Protein AF-A0AB73KWV5-F1 (afdb_monomer_lite)

Secondary structure (DSSP, 8-state):
--TT--SS-SEEEEHHHH-GGGS-TT---EEEE--SPPPTTHHHHHHHHHHHHHTS--TT---------TTSS---PSSP-TT--SEEETTEE--SGGGS-SSHHHHHHHHHHHHHHHHHHTT---SS---------

Sequence (137 aa):
LDADRSGPVSHTAVLSEVDPTRAPRGRALISSTVLAAPPPDADRVVRAHLARLYGAPTDDWELLAVHHDREAVLAMPAPHDLRRPVRLVSGLYVCGDHRDTSTVQGALYSGRRAAHAILHDLGIRPGYATEQLRDAA

Foldseek 3Di:
DPPVPPAQWPDKDFVCVVPVVVDDPPDTDMDTDGLDDQDVVNVVRVQVVVCVVVVHHSPPPDDPDDDDDNPLWDDQDPPGDQAADQDDDVPHGDAACSRHHRDPVRRVVSVVVRVVVVCVVVVHDDPDDPPPPDPDD

pLDDT: mean 88.39, std 12.44, range [40.78, 97.94]

Structure (mmCIF, N/CA/C/O backbone):
data_AF-A0AB73KWV5-F1
#
_entry.id   AF-A0AB73KWV5-F1
#
loop_
_atom_site.group_PDB
_atom_site.id
_atom_site.type_symbol
_atom_site.label_atom_id
_atom_site.label_alt_id
_atom_site.label_comp_id
_atom_site.label_asym_id
_atom_site.label_entity_id
_atom_site.label_seq_id
_ato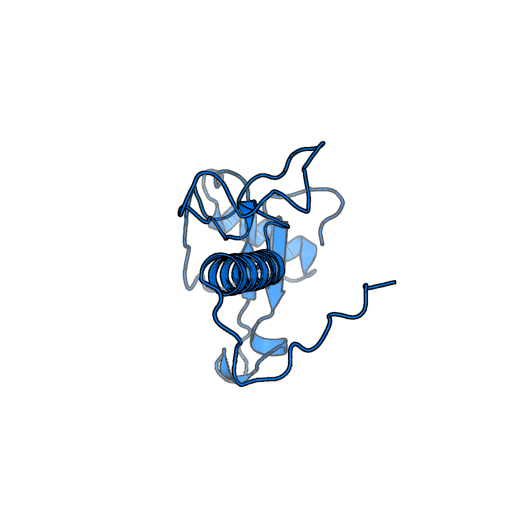m_site.pdbx_PDB_ins_code
_atom_site.Cartn_x
_atom_site.Cartn_y
_atom_site.Cartn_z
_atom_site.occupancy
_atom_site.B_iso_or_equiv
_atom_site.auth_seq_id
_atom_site.auth_comp_id
_atom_site.auth_asym_id
_atom_site.auth_atom_id
_atom_site.pdbx_PDB_model_num
ATOM 1 N N . LEU A 1 1 ? 12.705 -4.405 -2.681 1.00 55.62 1 LEU A N 1
ATOM 2 C CA . LEU A 1 1 ? 12.697 -3.207 -1.809 1.00 55.62 1 LEU A CA 1
ATOM 3 C C . LEU A 1 1 ? 13.999 -2.469 -2.059 1.00 55.62 1 LEU A C 1
ATOM 5 O O . LEU A 1 1 ? 15.030 -3.127 -2.002 1.00 55.62 1 LEU A O 1
ATOM 9 N N . ASP A 1 2 ? 13.950 -1.173 -2.377 1.00 65.31 2 ASP A N 1
ATOM 10 C CA . ASP A 1 2 ? 15.157 -0.338 -2.456 1.00 65.31 2 ASP A CA 1
ATOM 11 C C . ASP A 1 2 ? 15.480 0.203 -1.058 1.00 65.31 2 ASP A C 1
ATOM 13 O O . ASP A 1 2 ? 14.822 1.127 -0.573 1.00 65.31 2 ASP A O 1
ATOM 17 N N . ALA A 1 3 ? 16.447 -0.417 -0.383 1.00 68.62 3 ALA A N 1
ATOM 18 C CA . ALA A 1 3 ? 16.870 0.008 0.949 1.00 68.62 3 ALA A CA 1
ATOM 19 C C . ALA A 1 3 ? 17.597 1.365 0.921 1.00 68.62 3 ALA A C 1
ATOM 21 O O . ALA A 1 3 ? 17.526 2.111 1.899 1.00 68.62 3 ALA A O 1
ATOM 22 N N . ASP A 1 4 ? 18.217 1.709 -0.211 1.00 74.94 4 ASP A N 1
ATOM 23 C CA . ASP A 1 4 ? 19.068 2.890 -0.365 1.00 74.94 4 ASP A CA 1
ATOM 24 C C . ASP A 1 4 ? 18.262 4.149 -0.718 1.00 74.94 4 ASP A C 1
ATOM 26 O O . ASP A 1 4 ? 18.801 5.257 -0.717 1.00 74.94 4 ASP A O 1
ATOM 30 N N . ARG A 1 5 ? 16.953 3.996 -0.990 1.00 75.12 5 ARG A N 1
ATOM 31 C CA . ARG A 1 5 ? 16.030 5.078 -1.392 1.00 75.12 5 ARG A CA 1
ATOM 32 C C . ARG A 1 5 ? 16.592 5.909 -2.552 1.00 75.12 5 ARG A C 1
ATOM 34 O O . ARG A 1 5 ? 16.454 7.131 -2.591 1.00 75.12 5 ARG A O 1
ATOM 41 N N . SER A 1 6 ? 17.223 5.228 -3.502 1.00 83.12 6 SER A N 1
ATOM 42 C CA . SER A 1 6 ? 17.956 5.797 -4.635 1.00 83.12 6 SER A CA 1
ATOM 43 C C . SER A 1 6 ? 17.051 6.356 -5.742 1.00 83.12 6 SER A C 1
ATOM 45 O O . SER A 1 6 ? 17.522 6.964 -6.709 1.00 83.12 6 SER A O 1
ATOM 47 N N . GLY A 1 7 ? 15.738 6.155 -5.628 1.00 88.25 7 GLY A N 1
ATOM 48 C CA . GLY A 1 7 ? 14.760 6.668 -6.572 1.00 88.25 7 GLY A CA 1
ATOM 49 C C . GLY A 1 7 ? 13.346 6.748 -5.998 1.00 88.25 7 GLY A C 1
ATOM 50 O O . GLY A 1 7 ? 13.108 6.420 -4.837 1.00 88.25 7 GLY A O 1
ATOM 51 N N . PRO A 1 8 ? 12.376 7.194 -6.813 1.00 91.44 8 PRO A N 1
ATOM 52 C CA . PRO A 1 8 ? 11.040 7.550 -6.328 1.00 91.44 8 PRO A CA 1
ATOM 53 C C . PRO A 1 8 ? 10.159 6.342 -5.976 1.00 91.44 8 PRO A C 1
ATOM 55 O O . PRO A 1 8 ? 9.146 6.491 -5.297 1.00 91.44 8 PRO A O 1
ATOM 58 N N . VAL A 1 9 ? 10.510 5.146 -6.454 1.00 92.81 9 VAL A N 1
ATOM 59 C CA . VAL A 1 9 ? 9.689 3.939 -6.277 1.00 92.81 9 VAL A CA 1
ATOM 60 C C . VAL A 1 9 ? 9.878 3.423 -4.858 1.00 92.81 9 VAL A C 1
ATOM 62 O O . VAL A 1 9 ? 10.961 2.975 -4.499 1.00 92.81 9 VAL A O 1
ATOM 65 N N . SER A 1 10 ? 8.807 3.456 -4.069 1.00 90.62 10 SER A N 1
ATOM 66 C CA . SER A 1 10 ? 8.786 2.882 -2.723 1.00 90.62 10 SER A CA 1
ATOM 67 C C . SER A 1 10 ? 8.728 1.356 -2.784 1.00 90.62 10 SER A C 1
ATOM 69 O O . SER A 1 10 ? 9.483 0.664 -2.101 1.00 90.62 10 SER A O 1
ATOM 71 N N . HIS A 1 11 ? 7.837 0.825 -3.618 1.00 91.50 11 HIS A N 1
ATOM 72 C CA . HIS A 1 11 ? 7.694 -0.604 -3.854 1.00 91.50 11 HIS A CA 1
ATOM 73 C C . HIS A 1 11 ? 7.117 -0.861 -5.243 1.00 91.50 11 HIS A C 1
ATOM 75 O O . HIS A 1 11 ? 6.456 -0.005 -5.829 1.00 91.50 11 HIS A O 1
ATOM 81 N N . THR A 1 12 ? 7.385 -2.055 -5.760 1.00 95.38 12 THR A N 1
ATOM 82 C CA . THR A 1 12 ? 6.933 -2.516 -7.072 1.00 95.38 12 THR A CA 1
ATOM 83 C C . THR A 1 12 ? 6.675 -4.015 -7.023 1.00 95.38 12 THR A C 1
ATOM 85 O O . THR A 1 12 ? 7.341 -4.733 -6.270 1.00 95.38 12 THR A O 1
ATOM 88 N N . ALA A 1 13 ? 5.712 -4.486 -7.808 1.00 96.50 13 ALA A N 1
ATOM 89 C CA . ALA A 1 13 ? 5.365 -5.893 -7.930 1.00 96.50 13 ALA A CA 1
ATOM 90 C C . ALA A 1 13 ? 5.008 -6.242 -9.378 1.00 96.50 13 ALA A C 1
ATOM 92 O O . ALA A 1 13 ? 4.312 -5.485 -10.057 1.00 96.50 13 ALA A O 1
ATOM 93 N N . VAL A 1 14 ? 5.444 -7.422 -9.825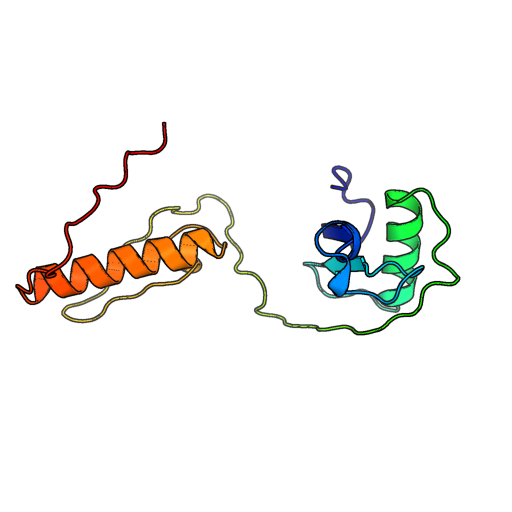 1.00 96.94 14 VAL A N 1
ATOM 94 C CA . VAL A 1 14 ? 5.000 -8.008 -11.095 1.00 96.94 14 VAL A CA 1
ATOM 95 C C . VAL A 1 14 ? 3.692 -8.751 -10.827 1.00 96.94 14 VAL A C 1
ATOM 97 O O . VAL A 1 14 ? 3.683 -9.908 -10.416 1.00 96.94 14 VAL A O 1
ATOM 100 N N . LEU A 1 15 ? 2.569 -8.053 -10.982 1.00 97.69 15 LEU A N 1
ATOM 101 C CA . LEU A 1 15 ? 1.240 -8.557 -10.631 1.00 97.69 15 LEU A CA 1
ATOM 102 C C . LEU A 1 15 ? 0.842 -9.796 -11.440 1.00 97.69 15 LEU A C 1
ATOM 104 O O . LEU A 1 15 ? 0.132 -10.650 -10.918 1.00 97.69 15 LEU A O 1
ATOM 108 N N . SER A 1 16 ? 1.310 -9.912 -12.684 1.00 97.44 16 SER A N 1
ATOM 109 C CA . SER A 1 16 ? 1.050 -11.082 -13.532 1.00 97.44 16 SER A CA 1
ATOM 110 C C . SER A 1 16 ? 1.758 -12.357 -13.062 1.00 97.44 16 SER A C 1
ATOM 112 O O . SER A 1 16 ? 1.293 -13.443 -13.380 1.00 97.44 16 SER A O 1
ATOM 114 N N . GLU A 1 17 ? 2.840 -12.252 -12.284 1.00 96.31 17 GLU A N 1
ATOM 115 C CA . GLU A 1 17 ? 3.490 -13.427 -11.675 1.00 96.31 17 GLU A CA 1
ATOM 116 C C . GLU A 1 17 ? 2.733 -13.915 -10.434 1.00 96.31 17 GLU A C 1
ATOM 118 O O . GLU A 1 17 ? 2.779 -15.093 -10.090 1.00 96.31 17 GLU A O 1
ATOM 123 N N . VAL A 1 18 ? 2.008 -13.013 -9.765 1.00 96.25 18 VAL A N 1
ATOM 124 C CA . VAL A 1 18 ? 1.121 -13.359 -8.644 1.00 96.25 18 VAL A CA 1
ATOM 125 C C . VAL A 1 18 ? -0.183 -13.966 -9.160 1.00 96.25 18 VAL A C 1
ATOM 127 O O . VAL A 1 18 ? -0.693 -14.931 -8.597 1.00 96.25 18 VAL A O 1
ATOM 130 N N . ASP A 1 19 ? -0.731 -13.389 -10.228 1.00 97.19 19 ASP A N 1
ATOM 131 C CA . ASP A 1 19 ? -1.989 -13.799 -10.839 1.00 97.19 19 ASP A CA 1
ATOM 132 C C . ASP A 1 19 ? -1.902 -13.632 -12.368 1.00 97.19 19 ASP A C 1
ATOM 134 O O . ASP A 1 19 ? -2.105 -12.527 -12.891 1.00 97.19 19 ASP A O 1
ATOM 138 N N . PRO A 1 20 ? -1.627 -14.729 -13.105 1.00 96.25 20 PRO A N 1
ATOM 139 C CA . PRO A 1 20 ? -1.444 -14.705 -14.556 1.00 96.25 20 PRO A CA 1
ATOM 140 C C . PRO A 1 20 ? -2.653 -14.207 -15.350 1.00 96.25 20 PRO A C 1
ATOM 142 O O . PRO A 1 20 ? -2.512 -13.875 -16.523 1.00 96.25 20 PRO A O 1
ATOM 145 N N . THR A 1 21 ? -3.844 -14.143 -14.747 1.00 97.31 21 THR A N 1
ATOM 146 C CA . THR A 1 21 ? -5.052 -13.648 -15.426 1.00 97.31 21 THR A CA 1
ATOM 147 C C . THR A 1 21 ? -5.072 -12.125 -15.581 1.00 97.31 21 THR A C 1
ATOM 149 O O . THR A 1 21 ? -5.869 -11.591 -16.351 1.00 97.31 21 THR A O 1
ATOM 152 N N . ARG A 1 22 ? -4.165 -11.413 -14.896 1.00 96.25 22 ARG A N 1
ATOM 153 C CA . ARG A 1 22 ? -4.069 -9.944 -14.912 1.00 96.25 22 ARG A CA 1
ATOM 154 C C . ARG A 1 22 ? -3.383 -9.372 -16.148 1.00 96.25 22 ARG A C 1
ATOM 156 O O . ARG A 1 22 ? -3.403 -8.157 -16.329 1.00 96.25 22 ARG A O 1
ATOM 163 N N . ALA A 1 23 ? -2.770 -10.210 -16.980 1.00 97.38 23 ALA A N 1
ATOM 164 C CA . ALA A 1 23 ? -2.110 -9.790 -18.209 1.00 97.38 23 ALA A CA 1
ATOM 165 C C . ALA A 1 23 ? -2.377 -10.783 -19.353 1.00 97.38 23 ALA A C 1
ATOM 167 O O . ALA A 1 23 ? -2.540 -11.980 -19.113 1.00 97.38 23 ALA A O 1
ATOM 168 N N . PRO A 1 24 ? -2.392 -10.323 -20.617 1.00 96.75 24 PRO A N 1
ATOM 169 C CA . PRO A 1 24 ? -2.363 -11.219 -21.767 1.00 96.75 24 PRO A CA 1
ATOM 170 C C . PRO A 1 24 ? -1.136 -12.141 -21.741 1.00 96.75 24 PRO A C 1
ATOM 172 O O . PRO A 1 24 ? -0.071 -11.761 -21.251 1.00 96.75 24 PRO A O 1
ATOM 175 N N . ARG A 1 25 ? -1.251 -13.338 -22.336 1.00 94.88 25 ARG A N 1
ATOM 176 C CA . ARG A 1 25 ? -0.112 -14.266 -22.447 1.00 94.88 25 ARG A CA 1
ATOM 177 C C . ARG A 1 25 ? 1.074 -13.577 -23.129 1.00 94.88 25 ARG A C 1
ATOM 179 O O . ARG A 1 25 ? 0.907 -12.938 -24.165 1.00 94.88 25 ARG A O 1
ATOM 186 N N . GLY A 1 26 ? 2.263 -13.750 -22.557 1.00 93.88 26 GLY A N 1
ATOM 187 C CA . GLY A 1 26 ? 3.500 -13.154 -23.069 1.00 93.88 26 GLY A CA 1
ATOM 188 C C . GLY A 1 26 ? 3.698 -11.680 -22.704 1.00 93.88 26 GLY A C 1
ATOM 189 O O . GLY A 1 26 ? 4.670 -11.087 -23.158 1.00 93.88 26 GLY A O 1
ATOM 190 N N . ARG A 1 27 ? 2.816 -11.083 -21.891 1.00 95.94 27 ARG A N 1
ATOM 191 C CA . ARG A 1 27 ? 3.002 -9.742 -21.323 1.00 95.94 27 ARG A CA 1
ATOM 192 C C . ARG A 1 27 ? 3.086 -9.812 -19.802 1.00 95.94 27 ARG A C 1
ATOM 194 O O . ARG A 1 27 ? 2.408 -10.625 -19.180 1.00 95.94 27 ARG A O 1
ATOM 201 N N . ALA A 1 28 ? 3.883 -8.924 -19.217 1.00 96.50 28 ALA A N 1
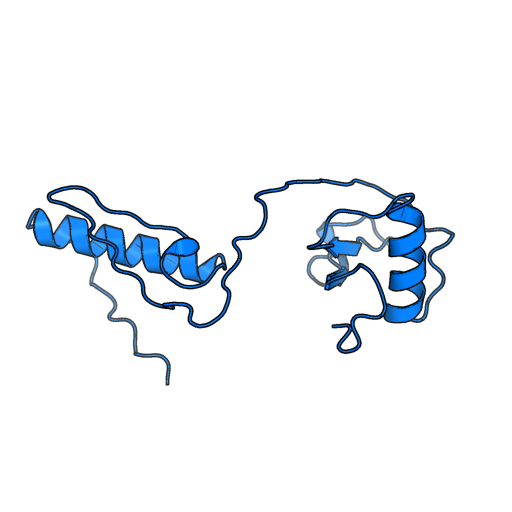ATOM 202 C CA . ALA A 1 28 ? 3.937 -8.724 -17.776 1.00 96.50 28 ALA A CA 1
ATOM 203 C C . ALA A 1 28 ? 3.120 -7.487 -17.383 1.00 96.50 28 ALA A C 1
ATOM 205 O O . ALA A 1 28 ? 3.182 -6.462 -18.062 1.00 96.50 28 ALA A O 1
ATOM 206 N N . LEU A 1 29 ? 2.380 -7.572 -16.275 1.00 97.94 29 LEU A N 1
ATOM 207 C CA . LEU A 1 29 ? 1.769 -6.406 -15.635 1.00 97.94 29 LEU A CA 1
ATOM 208 C C . LEU A 1 29 ? 2.580 -6.044 -14.398 1.00 97.94 29 LEU A C 1
ATOM 210 O O . LEU A 1 29 ? 2.709 -6.855 -13.481 1.00 97.94 29 LEU A O 1
ATOM 214 N N . ILE A 1 30 ? 3.082 -4.815 -14.355 1.00 97.75 30 ILE A N 1
ATOM 215 C CA . ILE A 1 30 ? 3.896 -4.303 -13.254 1.00 97.75 30 ILE A CA 1
ATOM 216 C C . ILE A 1 30 ? 3.174 -3.115 -12.630 1.00 97.75 30 ILE A C 1
ATOM 218 O O . ILE A 1 30 ? 2.710 -2.224 -13.337 1.00 97.75 30 ILE A O 1
ATOM 222 N N . SER A 1 31 ? 3.072 -3.117 -11.303 1.00 97.06 31 SER A N 1
ATOM 223 C CA . SER A 1 31 ? 2.492 -2.023 -10.529 1.00 97.06 31 SER A CA 1
ATOM 224 C C . SER A 1 31 ? 3.523 -1.486 -9.553 1.00 97.06 31 SER A C 1
ATOM 226 O O . SER A 1 31 ? 4.090 -2.246 -8.766 1.00 97.06 31 SER A O 1
ATOM 228 N N . SER A 1 32 ? 3.715 -0.171 -9.583 1.00 95.25 32 SER A N 1
ATOM 229 C CA . SER A 1 32 ? 4.729 0.541 -8.809 1.00 95.25 32 SER A CA 1
ATOM 230 C C . SER A 1 32 ? 4.099 1.691 -8.042 1.00 95.25 32 SER A C 1
ATOM 232 O O . SER A 1 32 ? 3.285 2.430 -8.592 1.00 95.25 32 SER A O 1
ATOM 234 N N . THR A 1 33 ? 4.519 1.879 -6.795 1.00 93.44 33 THR A N 1
ATOM 235 C CA . THR A 1 33 ? 3.996 2.924 -5.909 1.00 93.44 33 THR A CA 1
ATOM 236 C C . THR A 1 33 ? 5.077 3.941 -5.575 1.00 93.44 33 THR A C 1
ATOM 238 O O . THR A 1 33 ? 6.200 3.586 -5.203 1.00 93.44 33 THR A O 1
ATOM 241 N N . VAL A 1 34 ? 4.706 5.218 -5.639 1.00 91.50 34 VAL A N 1
ATOM 242 C CA . VAL A 1 34 ? 5.497 6.370 -5.193 1.00 91.50 34 VAL A CA 1
ATOM 243 C C . VAL A 1 34 ? 4.728 7.024 -4.043 1.00 91.50 34 VAL A C 1
ATOM 245 O O . VAL A 1 34 ? 3.569 7.380 -4.219 1.00 91.50 34 VAL A O 1
ATOM 248 N N . LEU A 1 35 ? 5.341 7.140 -2.859 1.00 87.94 35 LEU A N 1
ATOM 249 C CA . LEU A 1 35 ? 4.676 7.698 -1.664 1.00 87.94 35 LEU A CA 1
ATOM 250 C C . LEU A 1 35 ? 4.840 9.219 -1.526 1.00 87.94 35 LEU A C 1
ATOM 252 O O . LEU A 1 35 ? 4.069 9.862 -0.820 1.00 87.94 35 LEU A O 1
ATOM 256 N N . ALA A 1 36 ? 5.860 9.795 -2.162 1.00 80.12 36 ALA A N 1
ATOM 257 C CA . ALA A 1 36 ? 6.087 11.235 -2.171 1.00 80.12 36 ALA A CA 1
ATOM 258 C C . ALA A 1 36 ? 5.324 11.907 -3.321 1.00 80.12 36 ALA A C 1
ATOM 260 O O . ALA A 1 36 ? 4.851 11.240 -4.243 1.00 80.12 36 ALA A O 1
ATOM 261 N N . ALA A 1 37 ? 5.250 13.241 -3.293 1.00 79.44 37 ALA A N 1
ATOM 262 C CA . ALA A 1 37 ? 4.759 13.995 -4.439 1.00 79.44 37 ALA A CA 1
ATOM 263 C C . ALA A 1 37 ? 5.533 13.571 -5.706 1.00 79.44 37 ALA A C 1
ATOM 265 O O . ALA A 1 37 ? 6.769 13.524 -5.669 1.00 79.44 37 ALA A O 1
ATOM 266 N N . PRO A 1 38 ? 4.835 13.228 -6.804 1.00 74.75 38 PRO A N 1
ATOM 267 C CA . PRO A 1 38 ? 5.493 12.775 -8.018 1.00 74.75 38 PRO A CA 1
ATOM 268 C C . PRO A 1 38 ? 6.400 13.894 -8.555 1.00 74.75 38 PRO A C 1
ATOM 270 O O . PRO A 1 38 ? 5.974 15.053 -8.594 1.00 74.75 38 PRO A O 1
ATOM 273 N N . PRO A 1 39 ? 7.646 13.588 -8.958 1.00 77.56 39 PRO A N 1
ATOM 274 C CA . PRO A 1 39 ? 8.516 14.589 -9.559 1.00 77.56 39 PRO A CA 1
ATOM 275 C C . PRO A 1 39 ? 7.974 15.015 -10.936 1.00 77.56 39 PRO A C 1
ATOM 277 O O . PRO A 1 39 ? 7.178 14.286 -11.540 1.00 77.56 39 PRO A O 1
ATOM 280 N N . PRO A 1 40 ? 8.433 16.154 -11.485 1.00 80.50 40 PRO A N 1
ATOM 281 C CA . PRO A 1 40 ? 8.311 16.415 -12.918 1.00 80.50 40 PRO A CA 1
ATOM 282 C C . PRO A 1 40 ? 8.838 15.210 -13.721 1.00 80.50 40 PRO A C 1
ATOM 284 O O . PRO A 1 40 ? 9.813 14.579 -13.312 1.00 80.50 40 PRO A O 1
ATOM 287 N N . ASP A 1 41 ? 8.188 14.870 -14.835 1.00 88.00 41 ASP A N 1
ATOM 288 C CA . ASP A 1 41 ? 8.479 13.670 -15.642 1.00 88.00 41 ASP A CA 1
ATOM 289 C C . ASP A 1 41 ? 8.433 12.341 -14.859 1.00 88.00 41 ASP A C 1
ATOM 291 O O . ASP A 1 41 ? 9.266 11.453 -15.072 1.00 88.00 41 ASP A O 1
ATOM 295 N N . ALA A 1 42 ? 7.466 12.191 -13.947 1.00 89.19 42 ALA A N 1
ATOM 296 C CA . ALA A 1 42 ? 7.354 11.030 -13.063 1.00 89.19 42 ALA A CA 1
ATOM 297 C C . ALA A 1 42 ? 7.496 9.680 -13.784 1.00 89.19 42 ALA A C 1
ATOM 299 O O . ALA A 1 42 ? 8.245 8.833 -13.306 1.00 89.19 42 ALA A O 1
ATOM 300 N N . ASP A 1 43 ? 6.852 9.494 -14.941 1.00 92.00 43 ASP A N 1
ATOM 301 C CA . ASP A 1 43 ? 6.945 8.251 -15.722 1.00 92.00 43 ASP A CA 1
ATOM 302 C C . ASP A 1 43 ? 8.396 7.915 -16.104 1.00 92.00 43 ASP A C 1
ATOM 304 O O . ASP A 1 43 ? 8.893 6.832 -15.793 1.00 92.00 43 ASP A O 1
ATOM 308 N N . ARG A 1 44 ? 9.127 8.877 -16.680 1.00 93.06 44 ARG A N 1
ATOM 309 C CA . ARG A 1 44 ? 10.526 8.694 -17.090 1.00 93.06 44 ARG A CA 1
ATOM 310 C C . ARG A 1 44 ? 11.425 8.358 -15.901 1.00 93.06 44 ARG A C 1
ATOM 312 O O . ARG A 1 44 ? 12.249 7.448 -15.982 1.00 93.06 44 ARG A O 1
ATOM 319 N N . VAL A 1 45 ? 11.283 9.085 -14.791 1.00 93.38 45 VAL A N 1
ATOM 320 C CA . VAL A 1 45 ? 12.116 8.874 -13.593 1.00 93.38 45 VAL A CA 1
ATOM 321 C C . VAL A 1 45 ? 11.790 7.533 -12.927 1.00 93.38 45 VAL A C 1
ATOM 323 O O . VAL A 1 45 ? 12.703 6.821 -12.502 1.00 93.38 45 VAL A O 1
ATOM 326 N N . VAL A 1 46 ? 10.508 7.160 -12.867 1.00 94.19 46 VAL A N 1
ATOM 327 C CA . VAL A 1 46 ? 10.057 5.864 -12.348 1.00 94.19 46 VAL A CA 1
ATOM 328 C C . VAL A 1 46 ? 10.594 4.729 -13.212 1.00 94.19 46 VAL A C 1
ATOM 330 O O . VAL A 1 46 ? 11.227 3.831 -12.667 1.00 94.19 46 VAL A O 1
ATOM 333 N N . ARG A 1 47 ? 10.450 4.783 -14.540 1.00 95.31 47 ARG A N 1
ATOM 334 C CA . ARG A 1 47 ? 10.982 3.766 -15.465 1.00 95.31 47 ARG A CA 1
ATOM 335 C C . ARG A 1 47 ? 12.489 3.592 -15.353 1.00 95.31 47 ARG A C 1
ATOM 337 O O . ARG A 1 47 ? 12.956 2.459 -15.257 1.00 95.31 47 ARG A O 1
ATOM 344 N N . ALA A 1 48 ? 13.239 4.692 -15.281 1.00 94.62 48 ALA A N 1
ATOM 345 C CA . ALA A 1 48 ? 14.686 4.643 -15.085 1.00 94.62 48 ALA A CA 1
ATOM 346 C C . ALA A 1 48 ? 15.065 3.991 -13.745 1.00 94.62 48 ALA A C 1
ATOM 348 O O . ALA A 1 48 ? 16.074 3.293 -13.652 1.00 94.62 48 ALA A O 1
ATOM 349 N N . HIS A 1 49 ? 14.269 4.209 -12.695 1.00 94.50 49 HIS A N 1
ATOM 350 C CA . HIS A 1 49 ? 14.474 3.542 -11.414 1.00 94.50 49 HIS A CA 1
ATOM 351 C C . HIS A 1 49 ? 14.101 2.054 -11.470 1.00 94.50 49 HIS A C 1
ATOM 353 O O . HIS A 1 49 ? 14.881 1.222 -11.014 1.00 94.50 49 HIS A O 1
ATOM 359 N N . LEU A 1 50 ? 12.971 1.702 -12.090 1.00 95.38 50 LEU A N 1
ATOM 360 C CA . LEU A 1 50 ? 12.553 0.312 -12.291 1.00 95.38 50 LEU A CA 1
ATOM 361 C C . LEU A 1 50 ? 13.567 -0.474 -13.126 1.00 95.38 50 LEU A C 1
ATOM 363 O O . LEU A 1 50 ? 13.834 -1.624 -12.797 1.00 95.38 50 LEU A O 1
ATOM 367 N N . ALA A 1 51 ? 14.195 0.152 -14.126 1.00 96.00 51 ALA A N 1
ATOM 368 C CA . ALA A 1 51 ? 15.249 -0.481 -14.915 1.00 96.00 51 ALA A CA 1
ATOM 369 C C . ALA A 1 51 ? 16.426 -0.937 -14.045 1.00 96.00 51 ALA A C 1
ATOM 371 O O . ALA A 1 51 ? 16.931 -2.049 -14.196 1.00 96.00 51 ALA A O 1
ATOM 372 N N . ARG A 1 52 ? 16.822 -0.103 -13.074 1.00 94.19 52 ARG A N 1
ATOM 373 C CA . ARG A 1 52 ? 17.855 -0.460 -12.092 1.00 94.19 52 ARG A CA 1
ATOM 374 C C . ARG A 1 52 ? 17.383 -1.554 -11.139 1.00 94.19 52 ARG A C 1
ATOM 376 O O . ARG A 1 52 ? 18.131 -2.494 -10.905 1.00 94.19 52 ARG A O 1
ATOM 383 N N . LEU A 1 53 ? 16.158 -1.452 -10.614 1.00 93.88 53 LEU A N 1
ATOM 384 C CA . LEU A 1 53 ? 15.619 -2.422 -9.650 1.00 93.88 53 LEU A CA 1
ATOM 385 C C . LEU A 1 53 ? 15.424 -3.817 -10.248 1.00 93.88 53 LEU A C 1
ATOM 387 O O . LEU A 1 53 ? 15.655 -4.809 -9.561 1.00 93.88 53 LEU A O 1
ATOM 391 N N . TYR A 1 54 ? 14.995 -3.893 -11.506 1.00 93.88 54 TYR A N 1
ATOM 392 C CA . TYR A 1 54 ? 14.769 -5.157 -12.204 1.00 93.88 54 TYR A CA 1
ATOM 393 C C . TYR A 1 54 ? 15.983 -5.642 -13.000 1.00 93.88 54 TYR A C 1
ATOM 395 O O . TYR A 1 54 ? 15.977 -6.781 -13.460 1.00 93.88 54 TYR A O 1
ATOM 403 N N . GLY A 1 55 ? 17.016 -4.810 -13.173 1.00 94.88 55 GLY A N 1
ATOM 404 C CA . GLY A 1 55 ? 18.175 -5.147 -14.002 1.00 94.88 55 GLY A CA 1
ATOM 405 C C . GLY A 1 55 ? 17.815 -5.377 -15.474 1.00 94.88 55 GLY A C 1
ATOM 406 O O . GLY A 1 55 ? 18.458 -6.186 -16.138 1.00 94.88 55 GLY A O 1
ATOM 407 N N . ALA A 1 56 ? 16.777 -4.701 -15.972 1.00 94.56 56 ALA A N 1
ATOM 408 C CA . ALA A 1 56 ? 16.234 -4.875 -17.316 1.00 94.56 56 ALA A CA 1
ATOM 409 C C . ALA A 1 56 ? 15.887 -3.515 -17.943 1.00 94.56 56 ALA A C 1
ATOM 411 O O . ALA A 1 56 ? 15.501 -2.600 -17.213 1.00 94.56 56 ALA A O 1
ATOM 412 N N . PRO A 1 57 ? 16.005 -3.351 -19.272 1.00 96.25 57 PRO A N 1
ATOM 413 C CA . PRO A 1 57 ? 15.544 -2.137 -19.937 1.00 96.25 57 PRO A CA 1
ATOM 414 C C . PRO A 1 57 ? 14.026 -1.969 -19.772 1.00 96.25 57 PRO A C 1
ATOM 416 O O . PRO A 1 57 ? 13.280 -2.948 -19.714 1.00 96.25 57 PRO A O 1
ATOM 419 N N . THR A 1 58 ? 13.583 -0.715 -19.671 1.00 97.12 58 THR A N 1
ATOM 420 C CA . THR A 1 58 ? 12.162 -0.340 -19.514 1.00 97.12 58 THR A CA 1
ATOM 421 C C . THR A 1 58 ? 11.695 0.650 -20.583 1.00 97.12 58 THR A C 1
ATOM 423 O O . THR A 1 58 ? 10.588 1.194 -20.509 1.00 97.12 58 THR A O 1
ATOM 426 N N . ASP A 1 59 ? 12.546 0.894 -21.583 1.00 94.50 59 ASP A N 1
ATOM 427 C CA . ASP A 1 59 ? 12.323 1.845 -22.672 1.00 94.50 59 ASP A CA 1
ATOM 428 C C . ASP A 1 59 ? 11.144 1.436 -23.566 1.00 94.50 59 ASP A C 1
ATOM 430 O O . ASP A 1 59 ? 10.445 2.290 -24.104 1.00 94.50 59 ASP A O 1
ATOM 434 N N . ASP A 1 60 ? 10.889 0.132 -23.683 1.00 94.31 60 ASP A N 1
ATOM 435 C CA . ASP A 1 60 ? 9.803 -0.463 -24.465 1.00 94.31 60 ASP A CA 1
ATOM 436 C C . ASP A 1 60 ? 8.518 -0.698 -23.656 1.00 94.31 60 ASP A C 1
ATOM 438 O O . ASP A 1 60 ? 7.521 -1.177 -24.200 1.00 94.31 60 ASP A O 1
ATOM 442 N N . TRP A 1 61 ? 8.503 -0.363 -22.360 1.00 96.62 61 TRP A N 1
ATOM 443 C CA . TRP 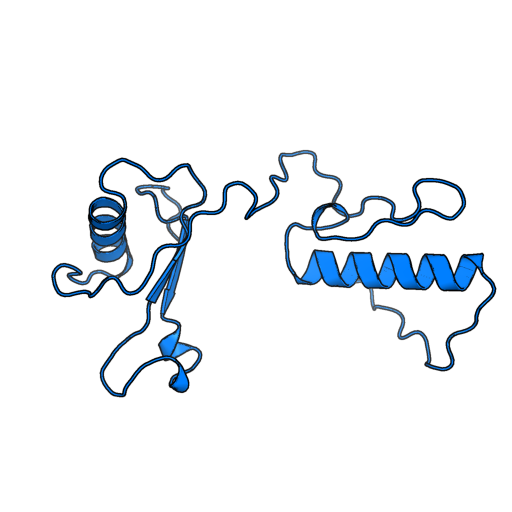A 1 61 ? 7.318 -0.582 -21.534 1.00 96.62 61 TRP A CA 1
ATOM 444 C C . TRP A 1 61 ? 6.178 0.357 -21.946 1.00 96.62 61 TRP A C 1
ATOM 446 O O . TRP A 1 61 ? 6.379 1.506 -22.342 1.00 96.62 61 TRP A O 1
ATOM 456 N N . GLU A 1 62 ? 4.944 -0.098 -21.786 1.00 95.94 62 GLU A N 1
ATOM 457 C CA . GLU A 1 62 ? 3.742 0.691 -22.051 1.00 95.94 62 GLU A CA 1
ATOM 458 C C . GLU A 1 62 ? 3.160 1.186 -20.719 1.00 95.94 62 GLU A C 1
ATOM 460 O O . GLU A 1 62 ? 2.897 0.385 -19.820 1.00 95.94 62 GLU A O 1
ATOM 465 N N . LEU A 1 63 ? 2.970 2.503 -20.561 1.00 95.94 63 LEU A N 1
ATOM 466 C CA . LEU A 1 63 ? 2.330 3.047 -19.361 1.00 95.94 63 LEU A CA 1
ATOM 467 C C . LEU A 1 63 ? 0.816 2.907 -19.515 1.00 95.94 63 LEU A C 1
ATOM 469 O O . LEU A 1 63 ? 0.208 3.625 -20.303 1.00 95.94 63 LEU A O 1
ATOM 473 N N . LEU A 1 64 ? 0.217 2.002 -18.744 1.00 96.25 64 LEU A N 1
ATOM 474 C CA . LEU A 1 64 ? -1.220 1.733 -18.832 1.00 96.25 64 LEU A CA 1
ATOM 475 C C . LEU A 1 64 ? -2.064 2.742 -18.046 1.00 96.25 64 LEU A C 1
ATOM 477 O O . LEU A 1 64 ? -3.110 3.175 -18.523 1.00 96.25 64 LEU A O 1
ATOM 481 N N . ALA A 1 65 ? -1.637 3.099 -16.832 1.00 95.06 65 ALA A N 1
ATOM 482 C CA . ALA A 1 65 ? -2.377 4.007 -15.964 1.00 95.06 65 ALA A CA 1
ATOM 483 C C . ALA A 1 65 ? -1.479 4.645 -14.900 1.00 95.06 65 ALA A C 1
ATOM 485 O O . ALA A 1 65 ? -0.506 4.044 -14.441 1.00 95.06 65 ALA A O 1
ATOM 486 N N . VAL A 1 66 ? -1.863 5.848 -14.469 1.00 93.38 66 VAL A N 1
ATOM 487 C CA . VAL A 1 66 ? -1.300 6.533 -13.302 1.00 93.38 66 VAL A CA 1
ATOM 488 C C . VAL A 1 66 ? -2.449 7.062 -12.460 1.00 93.38 66 VAL A C 1
ATOM 490 O O . VAL A 1 66 ? -3.332 7.754 -12.965 1.00 93.38 66 VAL A O 1
ATOM 493 N N . HIS A 1 67 ? -2.415 6.759 -11.167 1.00 91.94 67 HIS A N 1
ATOM 494 C CA . HIS A 1 67 ? -3.375 7.265 -10.197 1.00 91.94 67 HIS A CA 1
ATOM 495 C C . HIS A 1 67 ? -2.630 8.044 -9.118 1.00 91.94 67 HIS A C 1
ATOM 497 O O . HIS A 1 67 ? -1.694 7.533 -8.504 1.00 91.94 67 HIS A O 1
ATOM 503 N N . HIS A 1 68 ? -3.048 9.289 -8.903 1.00 89.75 68 HIS A N 1
ATOM 504 C CA . HIS A 1 68 ? -2.519 10.146 -7.853 1.00 89.75 68 HIS A CA 1
ATOM 505 C C . HIS A 1 68 ? -3.611 10.418 -6.834 1.00 89.75 68 HIS A C 1
ATOM 507 O O . HIS A 1 68 ? -4.628 11.025 -7.162 1.00 89.75 68 HIS A O 1
ATOM 513 N N . ASP A 1 69 ? -3.361 10.007 -5.600 1.00 89.69 69 ASP A N 1
ATOM 514 C CA . ASP A 1 69 ? -4.228 10.290 -4.472 1.00 89.69 69 ASP A CA 1
ATOM 515 C C . ASP A 1 69 ? -3.364 10.796 -3.311 1.00 89.69 69 ASP A C 1
ATOM 517 O O . ASP A 1 69 ? -2.408 10.145 -2.885 1.00 89.69 69 ASP A O 1
ATOM 521 N N . ARG A 1 70 ? -3.665 12.018 -2.858 1.00 87.69 70 ARG A N 1
ATOM 522 C CA . ARG A 1 70 ? -2.919 12.707 -1.797 1.00 87.69 70 ARG A CA 1
ATOM 523 C C . ARG A 1 70 ? -3.197 12.114 -0.418 1.00 87.69 70 ARG A C 1
ATOM 525 O O . ARG A 1 70 ? -2.405 12.336 0.492 1.00 87.69 70 ARG A O 1
ATOM 532 N N . GLU A 1 71 ? -4.294 11.380 -0.274 1.00 87.31 71 GLU A N 1
ATOM 533 C CA . GLU A 1 71 ? -4.771 10.797 0.980 1.00 87.31 71 GLU A CA 1
ATOM 534 C C . GLU A 1 71 ? -4.645 9.262 0.977 1.00 87.31 71 GLU A C 1
ATOM 536 O O . GLU A 1 71 ? -5.134 8.593 1.882 1.00 87.31 71 GLU A O 1
ATOM 541 N N . ALA A 1 72 ? -3.930 8.696 -0.007 1.00 86.88 72 ALA A N 1
ATOM 542 C CA . ALA A 1 72 ? -3.831 7.253 -0.234 1.00 86.88 72 ALA A CA 1
ATOM 543 C C . ALA A 1 72 ? -3.224 6.455 0.930 1.00 86.88 72 ALA A C 1
ATOM 545 O O . ALA A 1 72 ? -3.522 5.271 1.089 1.00 86.88 72 ALA A O 1
ATOM 546 N N . VAL A 1 73 ? -2.312 7.062 1.697 1.00 83.44 73 VAL A N 1
ATOM 547 C CA . VAL A 1 73 ? -1.586 6.382 2.775 1.00 83.44 73 VAL A CA 1
ATOM 548 C C . VAL A 1 73 ? -1.532 7.270 4.006 1.00 83.44 73 VAL A C 1
ATOM 550 O O . VAL A 1 73 ? -0.982 8.372 3.980 1.00 83.44 73 VAL A O 1
ATOM 553 N N . LEU A 1 74 ? -2.049 6.752 5.117 1.00 85.44 74 LEU A N 1
ATOM 554 C CA . LEU A 1 74 ? -1.956 7.414 6.406 1.00 85.44 74 LEU A CA 1
ATOM 555 C C . LEU A 1 74 ? -0.513 7.389 6.934 1.00 85.44 74 LEU A C 1
ATOM 557 O O . LEU A 1 74 ? 0.079 6.322 7.127 1.00 85.44 74 LEU A O 1
ATOM 561 N N . ALA A 1 75 ? 0.016 8.568 7.259 1.00 85.69 75 ALA A N 1
ATOM 562 C CA . ALA A 1 75 ? 1.288 8.707 7.956 1.00 85.69 75 ALA A CA 1
ATOM 563 C C . ALA A 1 75 ? 1.190 8.211 9.413 1.00 85.69 75 ALA A C 1
ATOM 565 O O . ALA A 1 75 ? 0.346 8.676 10.177 1.00 85.69 75 ALA A O 1
ATOM 566 N N . MET A 1 76 ? 2.101 7.316 9.813 1.00 85.75 76 MET A N 1
ATOM 567 C CA . MET A 1 76 ? 2.247 6.824 11.195 1.00 85.75 76 MET A CA 1
ATOM 568 C C . MET A 1 76 ? 3.659 7.105 11.736 1.00 85.75 76 MET A C 1
ATOM 570 O O . MET A 1 76 ? 4.462 6.179 11.874 1.00 85.75 76 MET A O 1
ATOM 574 N N . PRO A 1 77 ? 4.021 8.381 11.977 1.00 87.06 77 PRO A N 1
ATOM 575 C CA . PRO A 1 77 ? 5.316 8.725 12.555 1.00 87.06 77 PRO A CA 1
ATOM 576 C C . PRO A 1 77 ? 5.431 8.214 13.998 1.00 87.06 77 PRO A C 1
ATOM 578 O O . PRO A 1 77 ? 4.444 8.133 14.727 1.00 87.06 77 PRO A O 1
ATOM 581 N N . ALA A 1 78 ? 6.651 7.898 14.432 1.00 87.00 78 ALA A N 1
ATOM 582 C CA . ALA A 1 78 ? 6.901 7.503 15.814 1.00 87.00 78 ALA A CA 1
ATOM 583 C C . ALA A 1 78 ? 6.786 8.704 16.788 1.00 87.00 78 ALA A C 1
ATOM 585 O O . ALA A 1 78 ? 7.216 9.803 16.429 1.00 87.00 78 ALA A O 1
ATOM 586 N N . PRO A 1 79 ? 6.296 8.501 18.030 1.00 88.69 79 PRO A N 1
ATOM 587 C CA . PRO A 1 79 ? 5.693 7.268 18.535 1.00 88.69 79 PRO A CA 1
ATOM 588 C C . PRO A 1 79 ? 4.243 7.120 18.046 1.00 88.69 79 PRO A C 1
ATOM 590 O O . PRO A 1 79 ? 3.410 7.995 18.275 1.00 88.69 79 PRO A O 1
ATOM 593 N N . HIS A 1 80 ? 3.933 5.990 17.407 1.00 83.69 80 HIS A N 1
ATOM 594 C CA . HIS A 1 80 ? 2.577 5.684 16.950 1.00 83.69 80 HIS A CA 1
ATOM 595 C C . HIS A 1 80 ? 1.898 4.706 17.910 1.00 83.69 80 HIS A C 1
ATOM 597 O O . HIS A 1 80 ? 2.460 3.660 18.238 1.00 83.69 80 HIS A O 1
ATOM 603 N N . ASP A 1 81 ? 0.679 5.032 18.340 1.00 89.81 81 ASP A N 1
ATOM 604 C CA . ASP A 1 81 ? -0.158 4.120 19.122 1.00 89.81 81 ASP A CA 1
ATOM 605 C C . ASP A 1 81 ? -0.804 3.088 18.189 1.00 89.81 81 ASP A C 1
ATOM 607 O O . ASP A 1 81 ? -1.807 3.355 17.523 1.00 89.81 81 ASP A O 1
ATOM 611 N N . LEU A 1 82 ? -0.203 1.896 18.168 1.00 86.44 82 LEU A N 1
ATOM 612 C CA . LEU A 1 82 ? -0.608 0.763 17.337 1.00 86.44 82 LEU A CA 1
ATOM 613 C C . LEU A 1 82 ? -1.954 0.151 17.740 1.00 86.44 82 LEU A C 1
ATOM 615 O O . LEU A 1 82 ? -2.413 -0.748 17.040 1.00 86.44 82 LEU A O 1
ATOM 619 N N . ARG A 1 83 ? -2.567 0.572 18.859 1.00 91.75 83 ARG A N 1
ATOM 620 C CA . ARG A 1 83 ? -3.851 0.033 19.326 1.00 91.75 83 ARG A CA 1
ATOM 621 C C . ARG A 1 83 ? -4.719 1.088 19.993 1.00 91.75 83 ARG A C 1
ATOM 623 O O . ARG A 1 83 ? -5.206 0.980 21.121 1.00 91.75 83 ARG A O 1
ATOM 630 N N . ARG A 1 84 ? -5.016 2.079 19.189 1.00 94.00 84 ARG A N 1
ATOM 631 C CA . ARG A 1 84 ? -5.789 3.256 19.515 1.00 94.00 84 ARG A CA 1
ATOM 632 C C . ARG A 1 84 ? -7.240 2.881 19.944 1.00 94.00 84 ARG A C 1
ATOM 634 O O . ARG A 1 84 ? -7.839 1.959 19.375 1.00 94.00 84 ARG A O 1
ATOM 641 N N . PRO A 1 85 ? -7.869 3.546 20.946 1.00 95.31 85 PRO A N 1
ATOM 642 C CA . PRO A 1 85 ? -9.235 3.219 21.401 1.00 95.31 85 PRO A CA 1
ATOM 643 C C . PRO A 1 85 ? -10.303 3.305 20.298 1.00 95.31 85 PRO A C 1
ATOM 645 O O . PRO A 1 85 ? -10.231 4.192 19.456 1.00 95.31 85 PRO A O 1
ATOM 648 N N . VAL A 1 86 ? -11.309 2.426 20.310 1.00 96.88 86 VAL A N 1
ATOM 649 C CA . VAL A 1 86 ? -12.417 2.438 19.322 1.00 96.88 86 VAL A CA 1
ATOM 650 C C . VAL A 1 86 ? -13.694 3.101 19.841 1.00 96.88 86 VAL A C 1
ATOM 652 O O . VAL A 1 86 ? -14.579 3.399 19.052 1.00 96.88 86 VAL A O 1
ATOM 655 N N . ARG A 1 87 ? -13.794 3.343 21.154 1.00 96.81 87 ARG A N 1
ATOM 656 C CA . ARG A 1 87 ? -14.868 4.118 21.797 1.00 96.81 87 ARG A CA 1
ATOM 657 C C . ARG A 1 87 ? -14.372 5.545 21.991 1.00 96.81 87 ARG A C 1
ATOM 659 O O . ARG A 1 87 ? -13.349 5.717 22.651 1.00 96.81 87 ARG A O 1
ATOM 666 N N . LEU A 1 88 ? -15.054 6.537 21.420 1.00 94.00 88 LEU A N 1
ATOM 667 C CA . LEU A 1 88 ? -14.668 7.945 21.583 1.00 94.00 88 LEU A CA 1
ATOM 668 C C . LEU A 1 88 ? -15.520 8.649 22.636 1.00 94.00 88 LEU A C 1
ATOM 670 O O . LEU A 1 88 ? -14.992 9.176 23.609 1.00 94.00 88 LEU A O 1
ATOM 674 N N . VAL A 1 89 ? -16.836 8.630 22.444 1.00 91.88 89 VAL A N 1
ATOM 675 C CA . VAL A 1 89 ? -17.830 9.184 23.371 1.00 91.88 89 VAL A CA 1
ATOM 676 C C . VAL A 1 89 ? -19.032 8.247 23.436 1.00 91.88 89 VAL A C 1
ATOM 678 O O . VAL A 1 89 ? -19.092 7.266 22.693 1.00 91.88 89 VAL A O 1
ATOM 681 N N . SER A 1 90 ? -19.981 8.523 24.332 1.00 88.00 90 SER A N 1
ATOM 682 C CA . SER A 1 90 ? -21.157 7.668 24.537 1.00 88.00 90 SER A CA 1
ATOM 683 C C . SER A 1 90 ? -21.917 7.439 23.224 1.00 88.00 90 SER A C 1
ATOM 685 O O . SER A 1 90 ? -22.470 8.377 22.653 1.00 88.00 90 SER A O 1
ATOM 687 N N . GLY A 1 91 ? -21.896 6.197 22.729 1.00 91.44 91 GLY A N 1
ATOM 688 C CA . GLY A 1 91 ? -22.540 5.790 21.477 1.00 91.44 91 GLY A CA 1
ATOM 689 C C . GLY A 1 91 ? -21.747 6.054 20.188 1.00 91.44 91 GLY A C 1
ATOM 690 O O . GLY A 1 91 ? -22.205 5.643 19.124 1.00 91.44 91 GLY A O 1
ATOM 691 N N . LEU A 1 92 ? -20.566 6.686 20.247 1.00 96.56 92 LEU A N 1
ATOM 692 C CA . LEU A 1 92 ? -19.720 6.931 19.072 1.00 96.56 92 LEU A CA 1
ATOM 693 C C . LEU A 1 92 ? -18.500 6.008 19.055 1.00 96.56 92 LEU A C 1
ATOM 695 O O . LEU A 1 92 ? -17.620 6.079 19.923 1.00 96.56 92 LEU A O 1
ATOM 699 N N . TYR A 1 93 ? -18.418 5.212 17.992 1.00 97.50 93 TYR A N 1
ATOM 700 C CA . TYR A 1 93 ? -17.335 4.271 17.748 1.00 97.50 93 TYR A CA 1
ATOM 701 C C . TYR A 1 93 ? -16.613 4.627 16.455 1.00 97.50 93 TYR A C 1
ATOM 703 O O . TYR A 1 93 ? -17.239 5.045 15.483 1.00 97.50 93 TYR A O 1
ATOM 711 N N . VAL A 1 94 ? -15.296 4.443 16.437 1.00 97.12 94 VAL A N 1
ATOM 712 C CA . VAL A 1 94 ? -14.460 4.695 15.262 1.00 97.12 94 VAL A CA 1
ATOM 713 C C . VAL A 1 94 ? -13.594 3.478 14.984 1.00 97.12 94 VAL A C 1
ATOM 715 O O . VAL A 1 94 ? -12.992 2.898 15.889 1.00 97.12 94 VAL A O 1
ATOM 718 N N . CYS A 1 95 ? -13.529 3.110 13.711 1.00 96.00 95 CYS A N 1
ATOM 719 C CA . CYS A 1 95 ? -12.638 2.094 13.177 1.00 96.00 95 CYS A CA 1
ATOM 720 C C . CYS A 1 95 ? -12.041 2.574 11.853 1.00 96.00 95 CYS A C 1
ATOM 722 O O . CYS A 1 95 ? -12.509 3.543 11.257 1.00 96.00 95 CYS A O 1
ATOM 724 N N . GLY A 1 96 ? -10.965 1.924 11.443 1.00 93.56 96 GLY A N 1
ATOM 725 C CA . GLY A 1 96 ? -10.142 2.294 10.306 1.00 93.56 96 GLY A CA 1
ATOM 726 C C . GLY A 1 96 ? -8.684 1.964 10.591 1.00 93.56 96 GLY A C 1
ATOM 727 O O . GLY A 1 96 ? -8.283 1.726 11.730 1.00 93.56 96 GLY A O 1
ATOM 728 N N . ASP A 1 97 ? -7.881 1.962 9.545 1.00 90.88 97 ASP A N 1
ATOM 729 C CA . ASP A 1 97 ? -6.438 1.737 9.606 1.00 90.88 97 ASP A CA 1
ATOM 730 C C . ASP A 1 97 ? -5.717 2.714 10.569 1.00 90.88 97 ASP A C 1
ATOM 732 O O . ASP A 1 97 ? -4.811 2.326 11.302 1.00 90.88 97 ASP A O 1
ATOM 736 N N . HIS A 1 98 ? -6.232 3.938 10.713 1.00 92.19 98 HIS A N 1
ATOM 737 C CA . HIS A 1 98 ? -5.797 4.942 11.693 1.00 92.19 98 HIS A CA 1
ATOM 738 C C . HIS A 1 98 ? -6.048 4.598 13.177 1.00 92.19 98 HIS A C 1
ATOM 740 O O . HIS A 1 98 ? -5.678 5.386 14.064 1.00 92.19 98 HIS A O 1
ATOM 746 N N . ARG A 1 99 ? -6.732 3.482 13.471 1.00 93.69 99 ARG A N 1
ATOM 747 C CA . ARG A 1 99 ? -6.969 2.987 14.838 1.00 93.69 99 ARG A CA 1
ATOM 748 C C . ARG A 1 99 ? -6.050 1.843 15.253 1.00 93.69 99 ARG A C 1
ATOM 750 O O . ARG A 1 99 ? -6.013 1.540 16.443 1.00 93.69 99 ARG A O 1
ATOM 757 N N . ASP A 1 100 ? -5.336 1.237 14.313 1.00 91.38 100 ASP A N 1
ATOM 758 C CA . ASP A 1 100 ? -4.332 0.213 14.592 1.00 91.38 100 ASP A CA 1
ATOM 759 C C . ASP A 1 100 ? -3.080 0.491 13.733 1.00 91.38 100 ASP A C 1
ATOM 761 O O . ASP A 1 100 ? -2.368 1.470 13.976 1.00 91.38 100 ASP A O 1
ATOM 765 N N . THR A 1 101 ? -2.830 -0.330 12.709 1.00 87.81 101 THR A N 1
ATOM 766 C CA . THR A 1 101 ? -1.791 -0.103 11.693 1.00 87.81 101 THR A CA 1
ATOM 767 C C . THR A 1 101 ? -2.424 0.379 10.383 1.00 87.81 101 THR A C 1
ATOM 769 O O . THR A 1 101 ? -3.483 -0.134 10.021 1.00 87.81 101 THR A O 1
ATOM 772 N N . SER A 1 102 ? -1.763 1.294 9.651 1.00 88.50 102 SER A N 1
ATOM 773 C CA . SER A 1 102 ? -2.088 1.759 8.281 1.00 88.50 102 SER A CA 1
ATOM 774 C C . SER A 1 102 ? -2.030 0.635 7.239 1.00 88.50 102 SER A C 1
ATOM 776 O O . SER A 1 102 ? -1.230 0.653 6.306 1.00 88.50 102 SER A O 1
ATOM 778 N N . THR A 1 103 ? -2.818 -0.411 7.443 1.00 89.81 103 THR A N 1
ATOM 779 C CA . THR A 1 103 ? -2.892 -1.607 6.618 1.00 89.81 103 THR A CA 1
ATOM 780 C C . THR A 1 103 ? -4.341 -2.066 6.540 1.00 89.81 103 THR A C 1
ATOM 782 O O . THR A 1 103 ? -5.150 -1.802 7.432 1.00 89.81 103 THR A O 1
ATOM 785 N N . VAL A 1 104 ? -4.665 -2.840 5.502 1.00 91.38 104 VAL A N 1
ATOM 786 C CA . VAL A 1 104 ? -5.985 -3.478 5.375 1.00 91.38 104 VAL A CA 1
ATOM 787 C C . VAL A 1 104 ? -6.298 -4.347 6.598 1.00 91.38 104 VAL A C 1
ATOM 789 O O . VAL A 1 104 ? -7.416 -4.325 7.104 1.00 91.38 104 VAL A O 1
ATOM 792 N N . GLN A 1 105 ? -5.308 -5.077 7.121 1.00 92.44 105 GLN A N 1
ATOM 793 C CA . GLN A 1 105 ? -5.497 -5.916 8.307 1.00 92.44 105 GLN A CA 1
ATOM 794 C C . GLN A 1 105 ? -5.768 -5.078 9.562 1.00 92.44 105 GLN A C 1
ATOM 796 O O . GLN A 1 105 ? -6.657 -5.422 10.337 1.00 92.44 105 GLN A O 1
ATOM 801 N N . GLY A 1 106 ? -5.076 -3.948 9.734 1.00 92.38 106 GLY A N 1
ATOM 802 C CA . GLY A 1 106 ? -5.347 -3.002 10.819 1.00 92.38 106 GLY A CA 1
ATOM 803 C C . GLY A 1 106 ? -6.753 -2.402 10.738 1.00 92.38 106 GLY A C 1
ATOM 804 O O . GLY A 1 106 ? -7.467 -2.354 11.742 1.00 92.38 106 GLY A O 1
ATOM 805 N N . ALA A 1 107 ? -7.209 -2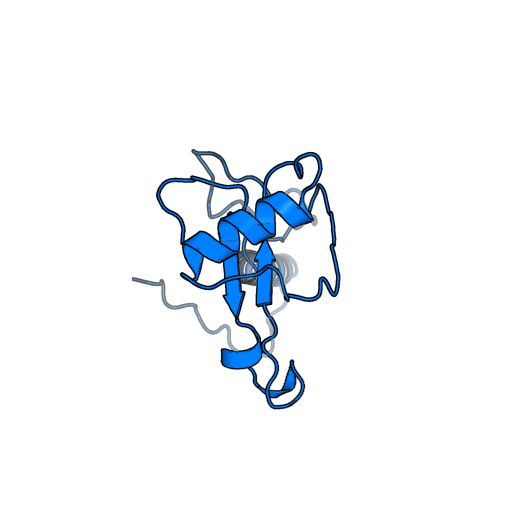.038 9.536 1.00 94.50 107 ALA A N 1
ATOM 806 C CA . ALA A 1 107 ? -8.579 -1.577 9.320 1.00 94.50 107 ALA A CA 1
ATOM 807 C C . ALA A 1 107 ? -9.615 -2.643 9.713 1.00 94.50 107 ALA A C 1
ATOM 809 O O . ALA A 1 107 ? -10.525 -2.363 10.493 1.00 94.50 107 ALA A O 1
ATOM 810 N N . LEU A 1 108 ? -9.454 -3.880 9.234 1.00 96.19 108 LEU A N 1
ATOM 811 C CA . LEU A 1 108 ? -10.367 -4.983 9.551 1.00 96.19 108 LEU A CA 1
ATOM 812 C C . LEU A 1 108 ? -10.366 -5.318 11.049 1.00 96.19 108 LEU A C 1
ATOM 814 O O . LEU A 1 108 ? -11.425 -5.542 11.641 1.00 96.19 108 LEU A O 1
ATOM 818 N N . TYR A 1 109 ? -9.192 -5.314 11.682 1.00 95.06 109 TYR A N 1
ATOM 819 C CA . TYR A 1 109 ? -9.051 -5.602 13.106 1.00 95.06 109 TYR A CA 1
ATOM 820 C C . TYR A 1 109 ? -9.723 -4.534 13.976 1.00 95.06 109 TYR A C 1
ATOM 822 O O . TYR A 1 109 ? -10.512 -4.866 14.869 1.00 95.06 109 TYR A O 1
ATOM 830 N N . SER A 1 110 ? -9.490 -3.253 13.681 1.00 96.00 110 SER A N 1
ATOM 831 C CA . SER A 1 110 ? -10.164 -2.156 14.379 1.00 96.00 110 SER A CA 1
ATOM 832 C C . SER A 1 110 ? -11.682 -2.193 14.170 1.00 96.00 110 SER A C 1
ATOM 834 O O . SER A 1 110 ? -12.434 -1.945 15.114 1.00 96.00 110 SER A O 1
ATOM 836 N N . GLY A 1 111 ? -12.146 -2.576 12.974 1.00 96.75 111 GLY A N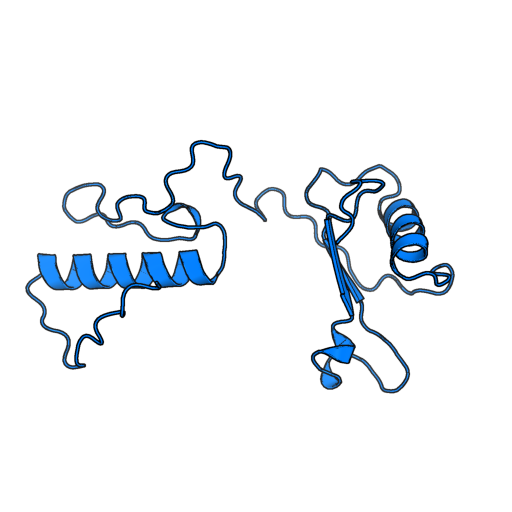 1
ATOM 837 C CA . GLY A 1 111 ? -13.562 -2.771 12.660 1.00 96.75 111 GLY A CA 1
ATOM 838 C C . GLY A 1 111 ? -14.193 -3.860 13.521 1.00 96.75 111 GLY A C 1
ATOM 839 O O . GLY A 1 111 ? -15.218 -3.634 14.167 1.00 96.75 111 GLY A O 1
ATOM 840 N N . ARG A 1 112 ? -13.530 -5.017 13.633 1.00 95.31 112 ARG A N 1
ATOM 841 C CA . ARG A 1 112 ? -13.964 -6.102 14.523 1.00 95.31 112 ARG A CA 1
ATOM 842 C C . ARG A 1 112 ? -14.019 -5.651 15.983 1.00 95.31 112 ARG A C 1
ATOM 844 O O . ARG A 1 112 ? -14.989 -5.949 16.680 1.00 95.31 112 ARG A O 1
ATOM 851 N N . ARG A 1 113 ? -13.012 -4.907 16.451 1.00 95.44 113 ARG A N 1
ATOM 852 C CA . ARG A 1 113 ? -12.986 -4.344 17.812 1.00 95.44 113 ARG A CA 1
ATOM 853 C C . ARG A 1 113 ? -14.142 -3.376 18.055 1.00 95.44 113 ARG A C 1
ATOM 855 O O . ARG A 1 113 ? -14.773 -3.460 19.106 1.00 95.44 113 ARG A O 1
ATOM 862 N N . ALA A 1 114 ? -14.423 -2.479 17.110 1.00 96.81 114 ALA A N 1
ATOM 863 C CA . ALA A 1 114 ? -15.537 -1.540 17.201 1.00 96.81 114 ALA A CA 1
ATOM 864 C C . ALA A 1 114 ? -16.886 -2.274 17.228 1.00 96.81 114 ALA A C 1
ATOM 866 O O . ALA A 1 114 ? -17.703 -2.003 18.101 1.00 96.81 114 ALA A O 1
ATOM 867 N N . ALA A 1 115 ? -17.086 -3.271 16.362 1.00 95.94 115 ALA A N 1
ATOM 868 C CA . ALA A 1 115 ? -18.298 -4.087 16.360 1.00 95.94 115 ALA A CA 1
ATOM 869 C C . ALA A 1 115 ? -18.505 -4.823 17.696 1.00 95.94 115 ALA A C 1
ATOM 871 O O . ALA A 1 115 ? -19.586 -4.762 18.274 1.00 95.94 115 ALA A O 1
ATOM 872 N N . HIS A 1 116 ? -17.464 -5.463 18.240 1.00 94.06 116 HIS A N 1
ATOM 873 C CA . HIS A 1 116 ? -17.542 -6.113 19.555 1.00 94.06 116 HIS A CA 1
ATOM 874 C C . HIS A 1 116 ? -17.854 -5.115 20.677 1.00 94.06 116 HIS A C 1
ATOM 876 O O . HIS A 1 116 ? -18.607 -5.438 21.594 1.00 94.06 116 HIS A O 1
ATOM 882 N N . ALA A 1 117 ? -17.285 -3.910 20.606 1.00 94.69 117 ALA A N 1
ATOM 883 C CA . ALA A 1 117 ? -17.557 -2.849 21.561 1.00 94.69 117 ALA A CA 1
ATOM 884 C C . ALA A 1 117 ? -19.028 -2.408 21.529 1.00 94.69 117 ALA A C 1
ATOM 886 O O . ALA A 1 117 ? -19.653 -2.317 22.582 1.00 94.69 117 ALA A O 1
ATOM 887 N N . ILE A 1 118 ? -19.584 -2.219 20.331 1.00 95.56 118 ILE A N 1
ATOM 888 C CA . ILE A 1 118 ? -20.996 -1.880 20.118 1.00 95.56 118 ILE A CA 1
ATOM 889 C C . ILE A 1 118 ? -21.905 -2.979 20.672 1.00 95.56 118 ILE A C 1
ATOM 891 O O . ILE A 1 118 ? -22.805 -2.695 21.454 1.00 95.56 118 ILE A O 1
ATOM 895 N N . LEU A 1 119 ? -21.663 -4.241 20.300 1.00 94.69 119 LEU A N 1
ATOM 896 C CA . LEU A 1 119 ? -22.484 -5.369 20.751 1.00 94.69 119 LEU A CA 1
ATOM 897 C C . LEU A 1 119 ? -22.488 -5.486 22.278 1.00 94.69 119 LEU A C 1
ATOM 899 O O . LEU A 1 119 ? -23.548 -5.643 22.878 1.00 94.69 119 LEU A O 1
ATOM 903 N N . HIS A 1 120 ? -21.315 -5.356 22.900 1.00 93.19 120 HIS A N 1
ATOM 904 C CA . HIS A 1 120 ? -21.176 -5.358 24.351 1.00 93.19 120 HIS A CA 1
ATOM 905 C C . HIS A 1 120 ? -21.980 -4.228 25.005 1.00 93.19 120 HIS A C 1
ATOM 907 O O . HIS A 1 120 ? -22.757 -4.481 25.923 1.00 93.19 120 HIS A O 1
ATOM 913 N N . ASP A 1 121 ? -21.817 -2.995 24.526 1.00 94.12 121 ASP A N 1
ATOM 914 C CA . ASP A 1 121 ? -22.430 -1.817 25.146 1.00 94.12 121 ASP A CA 1
ATOM 915 C C . ASP A 1 121 ? -23.956 -1.779 24.937 1.00 94.12 121 ASP A C 1
ATOM 917 O O . ASP A 1 121 ? -24.675 -1.224 25.764 1.00 94.12 121 ASP A O 1
ATOM 921 N N . LEU A 1 122 ? -24.460 -2.422 23.877 1.00 93.94 122 LEU A N 1
ATOM 922 C CA . LEU A 1 122 ? -25.892 -2.621 23.625 1.00 93.94 122 LEU A CA 1
ATOM 923 C C . LEU A 1 122 ? -26.467 -3.887 24.289 1.00 93.94 122 LEU A C 1
ATOM 925 O O . LEU A 1 122 ? -27.657 -4.163 24.147 1.00 93.94 122 LEU A O 1
ATOM 929 N N . GLY A 1 123 ? -25.649 -4.685 24.981 1.00 93.50 123 GLY A N 1
ATOM 930 C CA . GLY A 1 123 ? -26.085 -5.940 25.603 1.00 93.50 123 GLY A CA 1
ATOM 931 C C . GLY A 1 123 ? -26.469 -7.047 24.609 1.00 93.50 123 GLY A C 1
ATOM 932 O O . GLY A 1 123 ? -27.164 -7.994 24.978 1.00 93.50 123 GLY A O 1
ATOM 933 N N . ILE A 1 124 ? -26.025 -6.956 23.353 1.00 93.12 124 ILE A N 1
ATOM 934 C CA . ILE A 1 124 ? -26.320 -7.927 22.295 1.00 93.12 124 ILE A CA 1
ATOM 935 C C . ILE A 1 124 ? -25.300 -9.067 22.358 1.00 93.12 124 ILE A C 1
ATOM 937 O O . ILE A 1 124 ? -24.094 -8.856 22.230 1.00 93.12 124 ILE A O 1
ATOM 941 N N . ARG A 1 125 ? -25.781 -10.306 22.498 1.00 84.44 125 ARG A N 1
ATOM 942 C CA . ARG A 1 125 ? -24.942 -11.507 22.378 1.00 84.44 125 ARG A CA 1
ATOM 943 C C . ARG A 1 125 ? -24.956 -11.993 20.925 1.00 84.44 125 ARG A C 1
ATOM 945 O O . ARG A 1 125 ? -26.025 -12.384 20.456 1.00 84.44 125 ARG A O 1
ATOM 952 N N . PRO A 1 126 ? -23.824 -11.973 20.198 1.00 70.56 126 PRO A N 1
ATOM 953 C CA . PRO A 1 126 ? -23.786 -12.503 18.841 1.00 70.56 126 PRO A CA 1
ATOM 954 C C . PRO A 1 126 ? -24.091 -14.007 18.846 1.00 70.56 126 PRO A C 1
ATOM 956 O O . PRO A 1 126 ? -23.608 -14.748 19.699 1.00 70.56 126 PRO A O 1
ATOM 959 N N . GLY A 1 127 ? -24.899 -14.457 17.883 1.00 71.19 127 GLY A N 1
ATOM 960 C CA . GLY A 1 127 ? -25.264 -15.871 17.716 1.00 71.19 127 GLY A CA 1
ATOM 961 C C . GLY A 1 127 ? -24.138 -16.757 17.165 1.00 71.19 127 GLY A C 1
ATOM 962 O O . GLY A 1 127 ? -24.329 -17.961 17.028 1.00 71.19 127 GLY A O 1
ATOM 963 N N . TYR A 1 128 ? -22.976 -16.181 16.849 1.00 67.25 128 TYR A N 1
ATOM 964 C CA . TYR A 1 128 ? -21.762 -16.901 16.473 1.00 67.25 128 TYR A CA 1
ATOM 965 C C . TYR A 1 128 ? -20.751 -16.840 17.622 1.00 67.25 128 TYR A C 1
ATOM 967 O O . TYR A 1 128 ? -20.602 -15.805 18.275 1.00 67.25 128 TYR A O 1
ATOM 975 N N . ALA A 1 129 ? -20.064 -17.955 17.883 1.00 58.72 129 ALA A N 1
ATOM 976 C CA . ALA A 1 129 ? -19.057 -18.022 18.933 1.00 58.72 129 ALA A CA 1
ATOM 977 C C . ALA A 1 129 ? -17.958 -16.982 18.678 1.00 58.72 129 ALA A C 1
ATOM 979 O O . ALA A 1 129 ? -17.409 -16.887 17.578 1.00 58.72 129 ALA A O 1
ATOM 980 N N . THR A 1 130 ? -17.632 -16.201 19.706 1.00 58.53 130 THR A N 1
ATOM 981 C CA . THR A 1 130 ? -16.475 -15.313 19.697 1.00 58.53 130 THR A CA 1
ATOM 982 C C . THR A 1 130 ? -15.227 -16.183 19.617 1.00 58.53 130 THR A C 1
ATOM 984 O O . THR A 1 130 ? -14.733 -16.645 20.642 1.00 58.53 130 THR A O 1
ATOM 987 N N . GLU A 1 131 ? -14.707 -16.441 18.418 1.00 59.09 131 GLU A N 1
ATOM 988 C CA . GLU A 1 131 ? -13.351 -16.967 18.293 1.00 59.09 131 GLU A CA 1
ATOM 989 C C . GLU A 1 131 ? -12.425 -15.951 18.965 1.00 59.09 131 GLU A C 1
ATOM 991 O O . GLU A 1 131 ? -12.244 -14.826 18.481 1.00 59.09 131 GLU A O 1
ATOM 996 N N . GLN A 1 132 ? -11.931 -16.307 20.151 1.00 55.88 132 GLN A N 1
ATOM 997 C CA . GLN A 1 132 ? -10.915 -15.535 20.840 1.00 55.88 132 GLN A CA 1
ATOM 998 C C . GLN A 1 132 ? -9.673 -15.567 19.955 1.00 55.88 132 GLN A C 1
ATOM 1000 O O . GLN A 1 132 ? -9.145 -16.634 19.643 1.00 55.88 132 GLN A O 1
ATOM 1005 N N . LEU A 1 133 ? -9.241 -14.388 19.512 1.00 50.62 133 LEU A N 1
ATOM 1006 C CA . LEU A 1 133 ? -7.956 -14.229 18.853 1.00 50.62 133 LEU A CA 1
ATOM 1007 C C . LEU A 1 133 ? -6.895 -14.743 19.821 1.00 50.62 133 LEU A C 1
ATOM 1009 O O . LEU A 1 133 ? -6.738 -14.183 20.904 1.00 50.62 133 LEU A O 1
ATOM 1013 N N . ARG A 1 134 ? -6.204 -15.819 19.443 1.00 48.44 134 ARG A N 1
ATOM 1014 C CA . ARG A 1 134 ? -4.946 -16.168 20.096 1.00 48.44 134 ARG A CA 1
ATOM 1015 C C . ARG A 1 134 ? -4.039 -14.954 19.945 1.00 48.44 134 ARG A C 1
ATOM 1017 O O . ARG A 1 134 ? -3.878 -14.464 18.825 1.00 48.44 134 ARG A O 1
ATOM 1024 N N . ASP A 1 135 ? -3.516 -14.457 21.060 1.00 41.66 135 ASP A N 1
ATOM 1025 C CA . ASP A 1 135 ? -2.491 -13.425 21.028 1.00 41.66 135 ASP A CA 1
ATOM 1026 C C . ASP A 1 135 ? -1.362 -13.924 20.121 1.00 41.66 135 ASP A C 1
ATOM 1028 O O . ASP A 1 135 ? -0.874 -15.047 20.275 1.00 41.66 135 ASP A O 1
ATOM 1032 N N . ALA A 1 136 ? -1.032 -13.132 19.102 1.00 44.16 136 ALA A N 1
ATOM 1033 C CA . ALA A 1 136 ? 0.094 -13.419 18.233 1.00 44.16 136 ALA A CA 1
ATOM 1034 C C . ALA A 1 136 ? 1.366 -13.308 19.085 1.00 44.16 136 ALA A C 1
ATOM 1036 O O . ALA A 1 136 ? 1.703 -12.211 19.535 1.00 44.16 136 ALA A O 1
ATOM 1037 N N . ALA A 1 137 ? 1.989 -14.456 19.361 1.00 40.78 137 ALA A N 1
ATOM 1038 C CA . ALA A 1 137 ? 3.319 -14.558 19.953 1.00 40.78 137 ALA A CA 1
ATOM 1039 C C . ALA A 1 137 ? 4.402 -14.153 18.947 1.00 40.78 137 ALA A C 1
ATOM 1041 O O . ALA A 1 137 ? 4.200 -14.412 17.735 1.00 40.78 137 ALA A O 1
#

Radius of gyration: 20.9 Å; chains: 1; bounding box: 45×34×50 Å